Protein AF-A0A838HAX1-F1 (afdb_monomer)

Sequence (66 aa):
MARSNDLYDLPLTTSRGAGHAYNEGVAALLKVQSGGLETVAASIAMDPTFALGHAALALLGHEYCA

Structure (mmCIF, N/CA/C/O backbone):
data_AF-A0A838HAX1-F1
#
_entry.id   AF-A0A838HAX1-F1
#
loo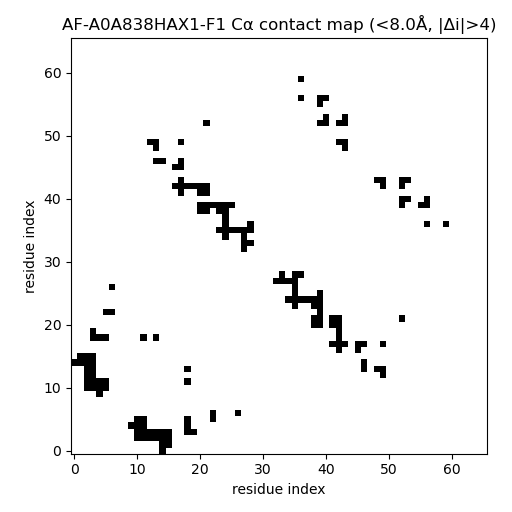p_
_atom_site.group_PDB
_atom_site.id
_atom_site.type_symbol
_atom_site.label_atom_id
_atom_site.label_alt_id
_atom_site.label_comp_id
_atom_site.label_asym_id
_atom_site.label_entity_id
_atom_site.label_seq_id
_atom_site.pdbx_PDB_ins_code
_atom_site.Cartn_x
_atom_site.Cartn_y
_atom_site.Cartn_z
_atom_site.occupancy
_atom_site.B_iso_or_equiv
_atom_site.auth_seq_id
_atom_site.auth_comp_id
_atom_site.auth_asym_id
_atom_site.auth_atom_id
_atom_site.pdbx_PDB_model_num
ATOM 1 N N . MET A 1 1 ? 3.318 -10.847 -16.573 1.00 54.50 1 MET A N 1
ATOM 2 C CA . MET A 1 1 ? 2.734 -10.613 -15.232 1.00 54.50 1 MET A CA 1
ATOM 3 C C . MET A 1 1 ? 1.424 -9.865 -15.413 1.00 54.50 1 MET A C 1
ATOM 5 O O . MET A 1 1 ? 1.428 -8.859 -16.110 1.00 54.50 1 MET A O 1
ATOM 9 N N . ALA A 1 2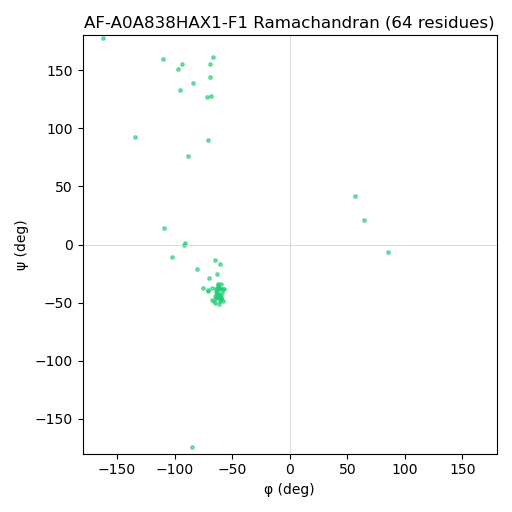 ? 0.310 -10.367 -14.877 1.00 58.78 2 ALA A N 1
ATOM 10 C CA . ALA A 1 2 ? -0.953 -9.625 -14.890 1.00 58.78 2 ALA A CA 1
ATOM 11 C C . ALA A 1 2 ? -0.859 -8.458 -13.889 1.00 58.78 2 ALA A C 1
ATOM 13 O O . ALA A 1 2 ? -0.479 -8.686 -12.741 1.00 58.78 2 ALA A O 1
ATOM 14 N N . ARG A 1 3 ? -1.149 -7.230 -14.339 1.00 67.19 3 ARG A N 1
ATOM 15 C CA . ARG A 1 3 ? -1.186 -6.020 -13.498 1.00 67.19 3 ARG A CA 1
ATOM 16 C C . ARG A 1 3 ? -2.383 -6.073 -12.541 1.00 67.19 3 ARG A C 1
ATOM 18 O O . ARG A 1 3 ? -3.433 -6.591 -12.913 1.00 67.19 3 ARG A O 1
ATOM 25 N N . SER A 1 4 ? -2.206 -5.553 -11.327 1.00 88.94 4 SER A N 1
ATOM 26 C CA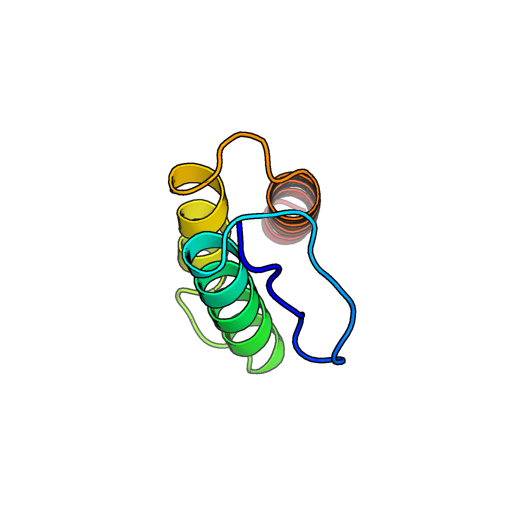 . SER A 1 4 ? -3.301 -5.312 -10.376 1.00 88.94 4 SER A CA 1
ATOM 27 C C . SER A 1 4 ? -3.806 -3.879 -10.524 1.00 88.94 4 SER A C 1
ATOM 29 O O . SER A 1 4 ? -3.027 -3.020 -10.923 1.00 88.94 4 SER A O 1
ATOM 31 N N . ASN A 1 5 ? -5.058 -3.619 -10.152 1.00 95.88 5 ASN A N 1
ATOM 32 C CA . ASN A 1 5 ? -5.588 -2.264 -9.980 1.00 95.88 5 ASN A CA 1
ATOM 33 C C . ASN A 1 5 ? -5.835 -1.983 -8.491 1.00 95.88 5 ASN A C 1
ATOM 35 O O . ASN A 1 5 ? -5.929 -2.929 -7.700 1.00 95.88 5 ASN A O 1
ATOM 39 N N . ASP A 1 6 ? -5.914 -0.710 -8.112 1.00 95.62 6 ASP A N 1
ATOM 40 C CA . ASP A 1 6 ? -6.304 -0.278 -6.770 1.00 95.62 6 ASP A CA 1
ATOM 41 C C . ASP A 1 6 ? -7.835 -0.180 -6.598 1.00 95.62 6 ASP A C 1
ATOM 43 O O . ASP A 1 6 ? -8.605 -0.557 -7.484 1.00 95.62 6 ASP A O 1
ATOM 47 N N . LEU A 1 7 ? -8.290 0.316 -5.442 1.00 95.06 7 LEU A N 1
ATOM 48 C CA . LEU A 1 7 ? -9.716 0.512 -5.132 1.00 95.06 7 LEU A CA 1
ATOM 49 C C . LEU A 1 7 ? -10.418 1.554 -6.023 1.00 95.06 7 LEU A C 1
ATOM 51 O O . LEU A 1 7 ? -11.646 1.624 -6.022 1.00 95.06 7 LEU A O 1
ATOM 55 N N . TYR A 1 8 ? -9.653 2.353 -6.764 1.00 94.75 8 TYR A N 1
ATOM 56 C CA . TYR A 1 8 ? -10.121 3.396 -7.675 1.00 94.75 8 TYR A CA 1
ATOM 57 C C . TYR A 1 8 ? -9.889 3.015 -9.144 1.00 94.75 8 TYR A C 1
ATOM 59 O O . TYR A 1 8 ? -9.982 3.864 -10.029 1.00 94.75 8 TYR A O 1
ATOM 67 N N . ASP A 1 9 ? -9.601 1.735 -9.396 1.00 95.25 9 ASP A N 1
ATOM 68 C CA . ASP A 1 9 ? -9.328 1.158 -10.711 1.00 95.25 9 ASP A CA 1
ATOM 69 C C . ASP A 1 9 ? -8.058 1.708 -11.394 1.00 95.25 9 ASP A C 1
ATOM 71 O O . ASP A 1 9 ? -7.871 1.594 -12.609 1.00 95.25 9 ASP A O 1
ATOM 75 N N . LEU A 1 10 ? -7.140 2.284 -10.608 1.00 95.50 10 LEU A N 1
ATOM 76 C CA . LEU A 1 10 ? -5.855 2.769 -11.097 1.00 95.50 10 LEU A CA 1
ATOM 77 C C . LEU A 1 10 ? -4.835 1.626 -11.158 1.00 95.50 10 LEU A C 1
ATOM 79 O O . LEU A 1 10 ? -4.763 0.803 -10.243 1.00 95.50 10 LEU A O 1
ATOM 83 N N . PRO A 1 11 ? -4.002 1.560 -12.212 1.00 95.50 11 PRO A N 1
ATOM 84 C CA . PRO A 1 11 ? -3.052 0.472 -12.381 1.00 95.50 11 PRO A CA 1
ATOM 85 C C . PRO A 1 11 ? -1.937 0.525 -11.332 1.00 95.50 11 PRO A C 1
ATOM 87 O O . PRO A 1 11 ? -1.206 1.509 -11.216 1.00 95.50 11 PRO A O 1
ATOM 90 N N . LEU A 1 12 ? -1.730 -0.593 -10.644 1.00 95.94 12 LEU A N 1
ATOM 91 C CA . LEU A 1 12 ? -0.624 -0.806 -9.721 1.00 95.94 12 LEU A CA 1
ATOM 92 C C . LEU A 1 12 ? 0.534 -1.520 -10.420 1.00 95.94 12 LEU A C 1
ATOM 94 O O . LEU A 1 12 ? 0.378 -2.547 -11.091 1.00 95.94 12 LEU A O 1
ATOM 98 N N . THR A 1 13 ? 1.738 -0.989 -10.219 1.00 95.50 13 THR A N 1
ATOM 99 C CA . THR A 1 13 ? 2.979 -1.620 -10.684 1.00 95.50 13 THR A CA 1
ATOM 100 C C . THR A 1 13 ? 3.481 -2.584 -9.613 1.00 95.50 13 THR A C 1
ATOM 102 O O . THR A 1 13 ? 4.383 -2.263 -8.849 1.00 95.50 13 THR A O 1
ATOM 105 N N . THR A 1 14 ? 2.829 -3.744 -9.522 1.00 95.81 14 THR A N 1
ATOM 106 C CA . THR A 1 14 ? 3.173 -4.845 -8.608 1.00 95.81 14 THR A CA 1
ATOM 107 C C . THR A 1 14 ? 2.516 -6.153 -9.073 1.00 95.81 14 THR A C 1
ATOM 109 O O . THR A 1 14 ? 1.793 -6.183 -10.077 1.00 95.81 14 THR A O 1
ATOM 112 N N . SER A 1 15 ? 2.770 -7.255 -8.367 1.00 95.19 15 SER A N 1
ATOM 113 C CA . SER A 1 15 ? 2.083 -8.529 -8.580 1.00 95.19 15 SER A CA 1
ATOM 114 C C . SER A 1 15 ? 0.609 -8.472 -8.150 1.00 95.19 15 SER A C 1
ATOM 116 O O . SER A 1 15 ? 0.222 -7.705 -7.272 1.00 95.19 15 SER A O 1
ATOM 118 N N . ARG A 1 16 ? -0.238 -9.338 -8.723 1.00 95.50 16 ARG A N 1
ATOM 119 C CA . ARG A 1 16 ? -1.664 -9.419 -8.353 1.00 95.50 16 ARG A CA 1
ATOM 120 C C . ARG A 1 16 ? -1.888 -9.706 -6.862 1.00 95.50 16 ARG A C 1
ATOM 122 O O . ARG A 1 16 ? -2.809 -9.151 -6.279 1.00 95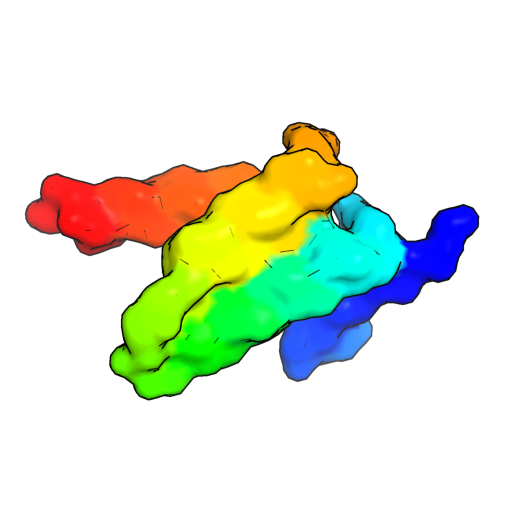.50 16 ARG A O 1
ATOM 129 N N . GLY A 1 17 ? -1.057 -10.563 -6.263 1.00 96.56 17 GLY A N 1
ATOM 130 C CA . GLY A 1 17 ? -1.154 -10.911 -4.841 1.00 96.56 17 GLY A CA 1
ATOM 131 C C . GLY A 1 17 ? -0.818 -9.729 -3.933 1.00 96.56 17 GLY A C 1
ATOM 132 O O . GLY A 1 17 ? -1.606 -9.389 -3.056 1.00 96.56 17 GLY A O 1
ATOM 133 N N . ALA A 1 18 ? 0.296 -9.046 -4.212 1.00 97.56 18 ALA A N 1
ATOM 134 C CA . ALA A 1 18 ? 0.692 -7.852 -3.470 1.00 97.56 18 ALA A CA 1
ATOM 135 C C . ALA A 1 18 ? -0.339 -6.719 -3.620 1.00 97.56 18 ALA A C 1
ATOM 137 O O . ALA A 1 18 ? -0.743 -6.123 -2.626 1.0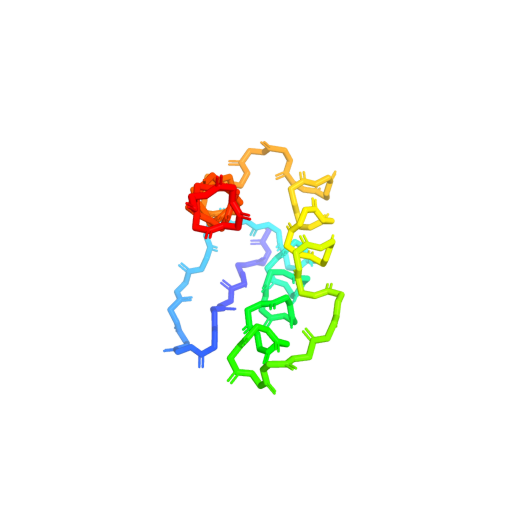0 97.56 18 ALA A O 1
ATOM 138 N N . GLY A 1 19 ? -0.8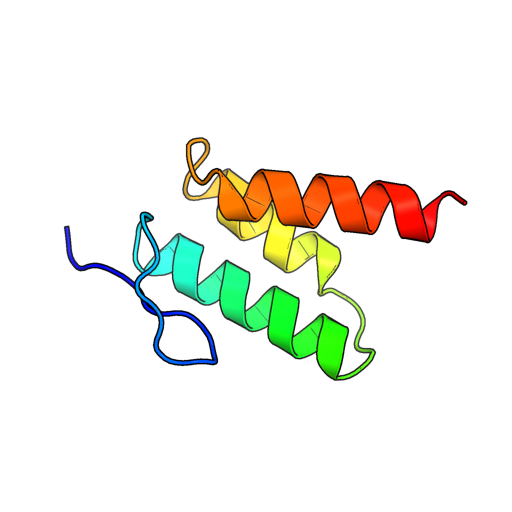40 -6.476 -4.836 1.00 97.75 19 GLY A N 1
ATOM 139 C CA . GLY A 1 19 ? -1.886 -5.477 -5.073 1.00 97.75 19 GLY A CA 1
ATOM 140 C C . GLY A 1 19 ? -3.196 -5.781 -4.336 1.00 97.75 19 GLY A C 1
ATOM 141 O O . GLY A 1 19 ? -3.824 -4.869 -3.805 1.00 97.75 19 GLY A O 1
ATOM 142 N N . HIS A 1 20 ? -3.589 -7.055 -4.241 1.00 97.44 20 HIS A N 1
ATOM 143 C CA . HIS A 1 20 ? -4.762 -7.459 -3.463 1.00 97.44 20 HIS A CA 1
ATOM 144 C C . HIS A 1 20 ? -4.578 -7.184 -1.966 1.00 97.44 20 HIS A C 1
ATOM 146 O O . HIS A 1 20 ? -5.419 -6.509 -1.378 1.00 97.44 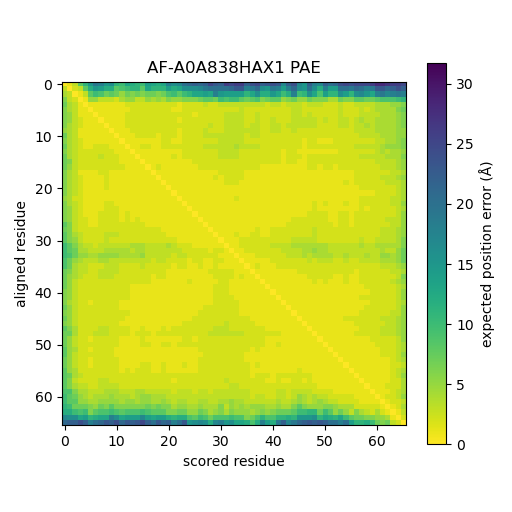20 HIS A O 1
ATOM 152 N N . ALA A 1 21 ? -3.457 -7.622 -1.381 1.00 98.12 21 ALA A N 1
ATOM 153 C CA . ALA A 1 21 ? -3.145 -7.361 0.024 1.00 98.12 21 ALA A CA 1
ATOM 154 C C . ALA A 1 21 ? -3.090 -5.850 0.323 1.00 98.12 21 ALA A C 1
ATOM 156 O O . ALA A 1 21 ? -3.647 -5.384 1.313 1.00 98.12 21 ALA A O 1
ATOM 157 N N . TYR A 1 22 ? -2.493 -5.056 -0.570 1.00 98.00 22 TYR A N 1
ATOM 158 C CA . TYR A 1 22 ? -2.485 -3.600 -0.441 1.00 98.00 22 TYR A CA 1
ATOM 159 C C . TYR A 1 22 ? -3.904 -3.017 -0.389 1.00 98.00 22 TYR A C 1
ATOM 161 O O . TYR A 1 22 ? -4.221 -2.246 0.516 1.00 98.00 22 TYR A O 1
ATOM 169 N N . ASN A 1 23 ? -4.776 -3.425 -1.314 1.00 97.94 23 ASN A N 1
ATOM 170 C CA . ASN A 1 23 ? -6.161 -2.957 -1.357 1.00 97.94 23 ASN A CA 1
ATOM 171 C C . ASN A 1 23 ? -6.958 -3.364 -0.114 1.00 97.94 23 ASN A C 1
ATOM 173 O O . ASN A 1 23 ? -7.739 -2.557 0.389 1.00 97.94 23 ASN A O 1
ATOM 177 N N . GLU A 1 24 ? -6.769 -4.585 0.395 1.00 98.06 24 GLU A N 1
ATOM 178 C CA . GLU A 1 24 ? -7.398 -5.027 1.644 1.00 98.06 24 GLU A CA 1
ATOM 179 C C . GLU A 1 24 ? -6.941 -4.177 2.834 1.00 98.06 24 GLU A C 1
ATOM 181 O O . GLU A 1 24 ? -7.778 -3.700 3.604 1.00 98.06 24 GLU A O 1
ATOM 186 N N . GLY A 1 25 ? -5.636 -3.911 2.939 1.00 97.38 25 GLY A N 1
ATOM 187 C CA . GLY A 1 25 ? -5.075 -3.058 3.983 1.00 97.38 25 GLY A CA 1
ATOM 188 C C . GLY A 1 25 ? -5.619 -1.629 3.935 1.00 97.38 25 GLY A C 1
ATOM 189 O O . GLY A 1 25 ? -6.106 -1.119 4.944 1.00 97.38 25 GLY A O 1
ATOM 190 N N . VAL A 1 26 ? -5.627 -1.001 2.754 1.00 97.06 26 VAL A N 1
ATOM 191 C CA . VAL A 1 26 ? -6.207 0.340 2.556 1.00 97.06 26 VAL A CA 1
ATOM 192 C C . VAL A 1 26 ? -7.699 0.350 2.891 1.00 97.06 26 VAL A C 1
ATOM 194 O O . VAL A 1 26 ? -8.168 1.246 3.591 1.00 97.06 26 VAL A O 1
ATOM 197 N N . ALA A 1 27 ? -8.458 -0.656 2.451 1.00 97.44 27 ALA A N 1
ATOM 198 C CA . ALA A 1 27 ? -9.882 -0.747 2.752 1.00 97.44 27 ALA A CA 1
ATOM 199 C C . ALA A 1 27 ? -10.155 -0.900 4.258 1.00 97.44 27 ALA A C 1
ATOM 201 O O . ALA A 1 27 ? -11.128 -0.330 4.751 1.00 97.44 27 ALA A O 1
ATOM 202 N N . ALA A 1 28 ? -9.326 -1.649 4.990 1.00 96.88 28 ALA A N 1
ATOM 203 C CA . ALA A 1 28 ? -9.432 -1.774 6.442 1.00 96.88 28 ALA A CA 1
ATOM 204 C C . ALA A 1 28 ? -9.153 -0.436 7.145 1.00 96.88 28 ALA A C 1
ATOM 206 O O . ALA A 1 28 ? -9.939 -0.025 8.000 1.00 96.88 28 ALA A O 1
ATOM 207 N N . LEU A 1 29 ? -8.107 0.287 6.725 1.00 94.31 29 LEU A N 1
ATOM 208 C CA . LEU A 1 29 ? -7.767 1.612 7.259 1.00 94.31 29 LEU A CA 1
ATOM 209 C C . LEU A 1 29 ? -8.901 2.623 7.044 1.00 94.31 29 LEU A C 1
ATOM 211 O O . LEU A 1 29 ? -9.316 3.289 7.989 1.00 94.31 29 LEU A O 1
ATOM 215 N N . LEU A 1 30 ? -9.472 2.683 5.835 1.00 94.00 30 LEU A N 1
ATOM 216 C CA . LEU A 1 30 ? -10.602 3.570 5.518 1.00 94.00 30 LEU A CA 1
ATOM 217 C C . LEU A 1 30 ? -11.871 3.243 6.320 1.00 94.00 30 LEU A C 1
ATOM 219 O O . LEU A 1 30 ? -12.706 4.116 6.541 1.00 94.00 30 LEU A O 1
ATOM 223 N N . LYS A 1 31 ? -12.021 1.991 6.764 1.00 96.38 31 LYS A N 1
ATOM 224 C CA . LYS A 1 31 ? -13.124 1.540 7.626 1.00 96.38 31 LYS A CA 1
ATOM 225 C C . LYS A 1 31 ? -12.800 1.640 9.120 1.00 96.38 31 LYS A C 1
ATOM 227 O O . LYS A 1 31 ? -13.641 1.248 9.926 1.00 96.38 31 LYS A O 1
ATOM 232 N N . VAL A 1 32 ? -11.612 2.127 9.491 1.00 93.75 32 VAL A N 1
ATOM 233 C CA . VAL A 1 32 ? -11.121 2.190 10.880 1.00 93.75 32 VAL A CA 1
ATOM 234 C C . VAL A 1 32 ? -11.124 0.805 11.547 1.00 93.75 32 VAL A C 1
ATOM 236 O O . VAL A 1 32 ? -11.524 0.630 12.696 1.00 93.75 32 VAL A O 1
ATOM 239 N N . GLN A 1 33 ? -10.708 -0.213 10.794 1.00 95.69 33 GLN A N 1
ATOM 240 C CA . GLN A 1 33 ? -10.562 -1.582 11.283 1.00 95.69 33 GLN A CA 1
ATOM 241 C C . GLN A 1 33 ? -9.110 -1.866 11.670 1.00 95.69 33 GLN A C 1
ATOM 243 O O . GLN A 1 33 ? -8.170 -1.304 11.104 1.00 95.69 33 GLN A O 1
ATOM 248 N N . SER A 1 34 ? -8.927 -2.765 12.636 1.00 93.06 34 SER A N 1
ATOM 249 C CA . SER A 1 34 ? -7.608 -3.290 12.988 1.00 93.06 34 SER A CA 1
ATOM 250 C C . SER A 1 34 ? -7.022 -4.136 11.851 1.00 93.06 34 SER A C 1
ATOM 252 O O . SER A 1 34 ? -7.742 -4.602 10.968 1.00 93.06 34 SER A O 1
ATOM 254 N N . GLY A 1 35 ? -5.703 -4.348 11.865 1.00 93.88 35 GLY A N 1
ATOM 255 C CA . GLY A 1 35 ? -5.029 -5.227 10.902 1.00 93.88 35 GLY A CA 1
ATOM 256 C C . GLY A 1 35 ? -4.649 -4.565 9.572 1.00 93.88 35 GLY A C 1
ATOM 257 O O . GLY A 1 35 ? -3.996 -5.193 8.737 1.00 93.88 35 GLY A O 1
ATOM 258 N N . GLY A 1 36 ? -5.053 -3.312 9.335 1.00 95.56 36 GLY A N 1
ATOM 259 C CA . GLY A 1 36 ? -4.780 -2.619 8.074 1.00 95.56 36 GLY A CA 1
ATOM 260 C C . GLY A 1 36 ? -3.285 -2.403 7.815 1.00 95.56 36 GLY A C 1
ATOM 261 O O . GLY A 1 36 ? -2.811 -2.654 6.707 1.00 95.56 36 GLY A O 1
ATOM 262 N N . LEU A 1 37 ? -2.531 -2.009 8.846 1.00 95.12 37 LEU A N 1
ATOM 263 C CA . LEU A 1 37 ? -1.087 -1.770 8.762 1.00 95.12 37 LEU A CA 1
ATOM 264 C C . LEU A 1 37 ? -0.322 -3.060 8.431 1.00 95.12 37 LEU A C 1
ATOM 266 O O . LEU A 1 37 ? 0.527 -3.078 7.542 1.00 95.12 37 LEU A O 1
ATOM 270 N N . GLU A 1 38 ? -0.663 -4.151 9.112 1.00 96.56 38 GLU A N 1
ATOM 271 C CA . GLU A 1 38 ? -0.072 -5.474 8.933 1.00 96.56 38 GLU A CA 1
ATOM 272 C C . GLU A 1 38 ? -0.359 -6.020 7.533 1.00 96.56 38 GLU A C 1
ATOM 274 O O . GLU A 1 38 ? 0.517 -6.610 6.899 1.00 96.56 38 GLU A O 1
ATOM 279 N N . THR A 1 39 ? -1.562 -5.770 7.013 1.00 97.56 39 THR A N 1
ATOM 280 C CA . THR A 1 39 ? -1.952 -6.200 5.666 1.00 97.56 39 THR A CA 1
ATOM 281 C C . THR A 1 39 ? -1.216 -5.395 4.585 1.00 97.56 39 THR A C 1
ATOM 283 O O . THR A 1 39 ? -0.720 -5.973 3.614 1.00 97.56 39 THR A O 1
ATOM 286 N N . VAL A 1 40 ? -1.034 -4.079 4.776 1.00 97.38 40 VAL A N 1
ATOM 287 C CA . VAL A 1 40 ? -0.166 -3.268 3.900 1.00 97.38 40 VAL A CA 1
ATOM 288 C C . VAL A 1 40 ? 1.276 -3.782 3.953 1.00 97.38 40 VAL A C 1
ATOM 290 O O . VAL A 1 40 ? 1.888 -3.977 2.903 1.00 97.38 40 VAL A O 1
ATOM 293 N N . ALA A 1 41 ? 1.815 -4.079 5.137 1.00 97.75 41 ALA A N 1
ATOM 294 C CA . ALA A 1 41 ? 3.161 -4.637 5.274 1.00 97.75 41 ALA A CA 1
ATOM 295 C C . ALA A 1 41 ? 3.305 -6.007 4.580 1.00 97.75 41 ALA A C 1
ATOM 297 O O . ALA A 1 41 ? 4.323 -6.274 3.937 1.00 97.75 41 ALA A O 1
ATOM 298 N N . ALA A 1 42 ? 2.270 -6.851 4.623 1.00 98.25 42 ALA A N 1
ATOM 299 C CA . ALA A 1 42 ? 2.252 -8.128 3.913 1.00 98.25 42 ALA A CA 1
ATOM 300 C C . ALA A 1 42 ? 2.356 -7.957 2.386 1.00 98.25 42 ALA A C 1
ATOM 302 O O . ALA A 1 42 ? 3.027 -8.756 1.733 1.00 98.25 42 ALA A O 1
ATOM 303 N N . SER A 1 43 ? 1.774 -6.896 1.809 1.00 98.25 43 SER A N 1
ATOM 304 C CA . SER A 1 43 ? 1.929 -6.602 0.373 1.00 98.25 43 SER A CA 1
ATOM 305 C C . SER A 1 43 ? 3.393 -6.382 -0.031 1.00 98.25 43 SER A C 1
ATOM 307 O O . SER A 1 43 ? 3.828 -6.876 -1.070 1.00 98.25 43 SER A O 1
ATOM 309 N N . ILE A 1 44 ? 4.173 -5.720 0.830 1.00 98.31 44 ILE A N 1
ATOM 310 C CA . ILE A 1 44 ? 5.609 -5.476 0.635 1.00 98.31 44 ILE A CA 1
ATOM 311 C C . ILE A 1 44 ? 6.397 -6.776 0.800 1.00 98.31 44 ILE A C 1
ATOM 313 O O . ILE A 1 44 ? 7.332 -7.035 0.052 1.00 98.31 44 ILE A O 1
ATOM 317 N N . ALA A 1 45 ? 6.022 -7.631 1.754 1.00 98.31 45 ALA A N 1
ATOM 318 C CA . ALA A 1 45 ? 6.660 -8.937 1.908 1.00 98.31 45 ALA A CA 1
ATOM 319 C C . ALA A 1 45 ? 6.463 -9.831 0.665 1.00 98.31 45 ALA A C 1
ATOM 321 O O . ALA A 1 45 ? 7.357 -10.598 0.313 1.00 98.31 45 ALA A O 1
ATOM 322 N N . MET A 1 46 ? 5.315 -9.717 -0.017 1.00 97.69 46 MET A N 1
ATOM 323 C CA . MET A 1 46 ? 5.037 -10.426 -1.274 1.00 97.69 46 MET A CA 1
ATOM 324 C C . MET A 1 46 ? 5.773 -9.825 -2.478 1.00 97.69 46 MET A C 1
ATOM 326 O O . MET A 1 46 ? 6.197 -10.564 -3.367 1.00 97.69 46 MET A O 1
ATOM 330 N N . ASP A 1 47 ? 5.908 -8.500 -2.529 1.00 97.69 47 ASP A N 1
ATOM 331 C CA . ASP A 1 47 ? 6.682 -7.784 -3.542 1.00 97.69 47 ASP A CA 1
ATOM 332 C C . ASP A 1 47 ? 7.556 -6.704 -2.881 1.00 97.69 47 ASP A C 1
ATOM 334 O O . ASP A 1 47 ? 7.115 -5.562 -2.710 1.00 97.69 47 ASP A O 1
ATOM 338 N N . PRO A 1 48 ? 8.819 -7.030 -2.541 1.00 97.88 48 PRO A N 1
ATOM 339 C CA . PRO A 1 48 ? 9.718 -6.099 -1.860 1.00 97.88 48 PRO A CA 1
ATOM 340 C C . PRO A 1 48 ? 10.010 -4.819 -2.648 1.00 97.88 48 PRO A C 1
ATOM 342 O O . PRO A 1 48 ? 10.481 -3.837 -2.075 1.00 97.88 48 PRO A O 1
ATOM 345 N N . THR A 1 49 ? 9.735 -4.820 -3.956 1.00 96.75 49 THR A N 1
ATOM 346 C CA . THR A 1 49 ? 9.949 -3.676 -4.850 1.00 96.75 49 THR A CA 1
ATOM 347 C C . THR A 1 49 ? 8.718 -2.777 -4.988 1.00 96.75 49 THR A C 1
ATOM 349 O O . THR A 1 49 ? 8.776 -1.757 -5.678 1.00 96.75 49 THR A O 1
ATOM 352 N N . PHE A 1 50 ? 7.609 -3.108 -4.317 1.00 97.69 50 PHE A N 1
ATOM 353 C CA . PHE A 1 50 ? 6.358 -2.365 -4.409 1.00 97.69 50 PHE A CA 1
ATOM 354 C C . PHE A 1 50 ? 6.439 -0.991 -3.723 1.00 97.69 50 PHE A C 1
ATOM 356 O O . PHE A 1 50 ? 6.125 -0.820 -2.544 1.00 97.69 50 PHE A O 1
ATOM 363 N N . ALA A 1 51 ? 6.848 0.018 -4.494 1.00 97.69 51 ALA A N 1
ATOM 364 C CA . ALA A 1 51 ? 7.133 1.365 -4.001 1.00 97.69 51 ALA A CA 1
ATOM 365 C C . ALA A 1 51 ? 5.944 2.046 -3.297 1.00 97.69 51 ALA A C 1
ATOM 367 O O . ALA A 1 51 ? 6.138 2.719 -2.286 1.00 97.69 51 ALA A O 1
ATOM 368 N N . LEU A 1 52 ? 4.714 1.857 -3.792 1.00 97.50 52 LEU A N 1
ATOM 369 C CA . LEU A 1 52 ? 3.525 2.453 -3.174 1.00 97.50 52 LEU A CA 1
ATOM 370 C C . LEU A 1 52 ? 3.231 1.847 -1.792 1.00 97.50 52 LEU A C 1
ATOM 372 O O . LEU A 1 52 ? 2.857 2.582 -0.881 1.00 97.50 52 LEU A O 1
ATOM 376 N N . GLY A 1 53 ? 3.451 0.538 -1.615 1.00 97.50 53 GLY A N 1
ATOM 377 C CA . GLY A 1 53 ? 3.334 -0.121 -0.313 1.00 97.50 53 GLY A CA 1
ATOM 378 C C . GLY A 1 53 ? 4.297 0.477 0.714 1.00 97.50 53 GLY A C 1
ATOM 379 O O . GLY A 1 53 ? 3.874 0.844 1.809 1.00 97.50 53 GLY A O 1
ATOM 380 N N . HIS A 1 54 ? 5.567 0.668 0.335 1.00 98.38 54 HIS A N 1
ATOM 381 C CA . HIS A 1 54 ? 6.569 1.329 1.187 1.00 98.38 54 HIS A CA 1
ATOM 382 C C . HIS A 1 54 ? 6.179 2.763 1.553 1.00 98.38 54 HIS A C 1
ATOM 384 O O . HIS A 1 54 ? 6.261 3.140 2.721 1.00 98.38 54 HIS A O 1
ATOM 390 N N . ALA A 1 55 ? 5.723 3.554 0.577 1.00 97.94 55 ALA A N 1
ATOM 391 C CA . ALA A 1 55 ? 5.292 4.931 0.815 1.00 97.94 55 ALA A CA 1
ATOM 392 C C . ALA A 1 55 ? 4.099 5.001 1.783 1.00 97.94 55 ALA A C 1
ATOM 394 O O . ALA A 1 55 ? 4.096 5.820 2.701 1.00 97.94 55 ALA A O 1
ATOM 395 N N . ALA A 1 56 ? 3.116 4.111 1.615 1.00 96.44 56 ALA A N 1
ATOM 396 C CA . ALA A 1 56 ? 1.970 4.018 2.513 1.00 96.44 56 ALA A CA 1
ATOM 397 C C . ALA A 1 56 ? 2.393 3.628 3.937 1.00 96.44 56 ALA A C 1
ATOM 399 O O . ALA A 1 56 ? 1.954 4.260 4.893 1.00 96.44 56 ALA A O 1
ATOM 400 N N . LEU A 1 57 ? 3.274 2.633 4.090 1.00 95.38 57 LEU A N 1
ATOM 401 C CA . LEU A 1 57 ? 3.748 2.196 5.404 1.00 95.38 57 LEU A CA 1
ATOM 402 C C . LEU A 1 57 ? 4.532 3.299 6.131 1.00 95.38 57 LEU A C 1
ATOM 4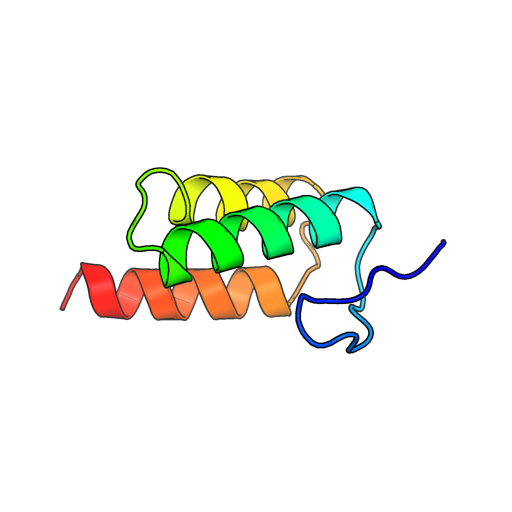04 O O . LEU A 1 57 ? 4.338 3.495 7.328 1.00 95.38 57 LEU A O 1
ATOM 408 N N . ALA A 1 58 ? 5.377 4.043 5.410 1.00 96.12 58 ALA A N 1
ATOM 409 C CA . ALA A 1 58 ? 6.115 5.174 5.966 1.00 96.12 58 ALA A CA 1
ATOM 410 C C . ALA A 1 58 ? 5.178 6.294 6.446 1.00 96.12 58 ALA A C 1
ATOM 412 O O . ALA A 1 58 ? 5.358 6.802 7.551 1.00 96.12 58 ALA A O 1
ATOM 413 N N . LEU A 1 59 ? 4.162 6.642 5.646 1.00 94.75 59 LEU A N 1
ATOM 414 C CA . LEU A 1 59 ? 3.153 7.632 6.026 1.00 94.75 59 LEU A CA 1
ATOM 415 C C . LEU A 1 59 ? 2.385 7.186 7.273 1.00 94.75 59 LEU A C 1
ATOM 417 O O . LEU A 1 59 ? 2.310 7.928 8.242 1.00 94.75 59 LEU A O 1
ATOM 421 N N . LEU A 1 60 ? 1.857 5.961 7.280 1.00 90.06 60 LEU A N 1
ATOM 422 C CA . LEU A 1 60 ? 1.109 5.444 8.426 1.00 90.06 60 LEU A CA 1
ATOM 423 C C . LEU A 1 60 ? 1.982 5.414 9.685 1.00 90.06 60 LEU A C 1
ATOM 425 O O . LEU A 1 60 ? 1.547 5.868 10.736 1.00 90.06 60 LEU A O 1
ATOM 429 N N . GLY A 1 61 ? 3.225 4.937 9.583 1.00 88.56 61 GLY A N 1
ATOM 430 C CA . GLY A 1 61 ? 4.162 4.931 10.706 1.00 88.56 61 GLY A CA 1
ATOM 431 C C . GLY A 1 61 ? 4.458 6.328 11.261 1.00 88.56 61 GLY A C 1
ATOM 432 O O . GLY A 1 61 ? 4.621 6.468 12.469 1.00 88.56 61 GLY A O 1
ATOM 433 N N . HIS A 1 62 ? 4.488 7.357 10.409 1.00 90.75 62 HIS A N 1
ATOM 434 C CA . HIS A 1 62 ? 4.599 8.749 10.846 1.00 90.75 62 HIS A CA 1
ATOM 435 C C . HIS A 1 62 ? 3.355 9.194 11.631 1.00 90.75 62 HIS A C 1
ATOM 437 O O . HIS A 1 62 ? 3.489 9.700 12.739 1.00 90.75 62 HIS A O 1
ATOM 443 N N . GLU A 1 63 ? 2.156 8.939 11.103 1.00 87.62 63 GLU A N 1
ATOM 444 C CA . GLU A 1 63 ? 0.896 9.360 11.734 1.00 87.62 63 GLU A CA 1
ATOM 445 C C . GLU A 1 63 ? 0.559 8.593 13.027 1.00 87.62 63 GLU A C 1
ATOM 447 O O . GLU A 1 63 ? -0.102 9.141 13.900 1.00 87.62 63 GLU A O 1
ATOM 452 N N . TYR A 1 64 ? 0.995 7.334 13.179 1.00 82.38 64 TYR A N 1
ATOM 453 C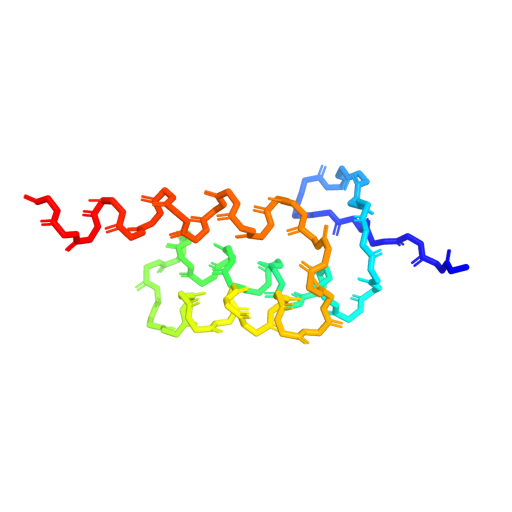 CA . TYR A 1 64 ? 0.764 6.542 14.401 1.00 82.38 64 TYR A CA 1
ATOM 454 C C . TYR A 1 64 ? 1.740 6.858 15.545 1.00 82.38 64 TYR A C 1
ATOM 456 O O . TYR A 1 64 ? 1.452 6.524 16.695 1.00 82.38 64 TYR A O 1
ATOM 464 N N . CYS A 1 65 ? 2.906 7.431 15.236 1.00 73.56 65 CYS A N 1
ATOM 465 C CA . CYS A 1 65 ? 3.945 7.747 16.221 1.00 73.56 65 CYS A CA 1
ATOM 466 C C . CYS A 1 65 ? 4.002 9.237 16.602 1.00 73.56 65 CYS A C 1
ATOM 468 O O . CYS A 1 65 ? 4.736 9.572 17.536 1.00 73.56 65 CYS A O 1
ATOM 470 N N . ALA A 1 66 ? 3.295 10.108 15.875 1.00 54.84 66 ALA A N 1
ATOM 471 C CA . ALA A 1 66 ? 3.130 11.530 16.187 1.00 54.84 66 ALA A CA 1
ATOM 472 C C . ALA A 1 66 ? 2.055 11.752 17.264 1.00 54.84 66 ALA A C 1
ATOM 474 O O . ALA A 1 66 ? 2.250 12.676 18.087 1.00 54.84 66 ALA A O 1
#

Radius of gyration: 11.23 Å; Cα contacts (8 Å, |Δi|>4): 87; chains: 1; bounding box: 23×22×32 Å

pLDDT: mean 93.13, std 9.64, range [54.5, 98.38]

Mean predicted aligned error: 3.15 Å

Foldseek 3Di:
DDWDAAPVRHTFPADNVLRVLLNVLVVCVVVVHPPSLVSLVVSCVVPVPRVVSVVVNVVVVVVVVD

Nearest PDB structures (foldseek):
  2yq8-assembly1_A  TM=8.321E-01  e=4.794E+00  Homo sapiens
  2yq8-assembly1_B  TM=8.395E-01  e=7.166E+00  Homo sapiens
  6evl-assembly1_A  TM=7.061E-01  e=5.861E+00  Homo sapiens
  6evp-assembly1_A  TM=7.263E-01  e=7.662E+00  Homo sapiens

Secondary structure (DSSP, 8-state):
-PPEE-TTSPEESS-HHHHHHHHHHHHHHHTT-TTHHHHHHHHHHH-TT-HHHHHHHHHHHHHHH-

Solvent-accessible surface area (backbone atoms only — not comparable to full-atom values): 3637 Å² total; per-residue (Å²): 133,67,72,20,51,46,94,82,70,46,82,41,87,47,50,47,69,23,34,49,32,32,40,53,9,52,53,26,48,79,66,73,42,84,65,15,70,61,30,27,51,48,14,28,74,70,32,81,78,30,60,68,44,54,53,50,52,53,53,50,55,50,69,78,73,108